Protein AF-A0A353GA48-F1 (afdb_monomer_lite)

Radius of gyration: 16.89 Å; chains: 1; bounding box: 38×31×53 Å

pLDDT: mean 83.68, std 16.75, range [32.25, 98.06]

Structure (mmCIF, N/CA/C/O backbone):
data_AF-A0A353GA48-F1
#
_entry.id   AF-A0A353GA48-F1
#
loop_
_atom_site.group_PDB
_atom_site.id
_atom_site.type_symbol
_atom_site.label_atom_id
_atom_site.label_alt_id
_atom_site.label_comp_id
_atom_site.label_asym_id
_atom_site.label_entity_id
_atom_site.label_seq_id
_atom_site.pdbx_PDB_ins_code
_atom_site.Cartn_x
_atom_site.Cartn_y
_atom_site.Cartn_z
_atom_site.occupancy
_atom_site.B_iso_or_equiv
_atom_site.auth_seq_id
_atom_site.auth_comp_id
_atom_site.auth_asym_id
_atom_site.auth_atom_id
_atom_site.pdbx_PDB_model_num
ATOM 1 N N . MET A 1 1 ? -12.870 -10.409 -27.856 1.00 36.78 1 MET A N 1
ATOM 2 C CA . MET A 1 1 ? -11.754 -9.740 -27.152 1.00 36.78 1 MET A CA 1
ATOM 3 C C . MET A 1 1 ? -10.728 -9.359 -28.196 1.00 36.78 1 MET A C 1
ATOM 5 O O . MET A 1 1 ? -10.256 -10.247 -28.889 1.00 36.78 1 MET A O 1
ATOM 9 N N . GLN A 1 2 ? -10.460 -8.070 -28.376 1.00 32.25 2 GLN A N 1
ATOM 10 C CA . GLN A 1 2 ? -9.503 -7.590 -29.372 1.00 32.25 2 GLN A CA 1
ATOM 11 C C . GLN A 1 2 ? -8.121 -7.544 -28.708 1.00 32.25 2 GLN A C 1
ATOM 13 O O . GLN A 1 2 ? -7.937 -6.810 -27.739 1.00 32.25 2 GLN A O 1
ATOM 18 N N . GLN A 1 3 ? -7.199 -8.401 -29.155 1.00 33.34 3 GLN A N 1
ATOM 19 C CA . GLN A 1 3 ? -5.797 -8.361 -28.735 1.00 33.34 3 GLN A CA 1
ATOM 20 C C . GLN A 1 3 ? -5.163 -7.111 -29.350 1.00 33.34 3 GLN A C 1
ATOM 22 O O . GLN A 1 3 ? -5.167 -6.957 -30.568 1.00 33.34 3 GLN A O 1
ATOM 27 N N . TYR A 1 4 ? -4.672 -6.201 -28.513 1.00 40.50 4 TYR A N 1
ATOM 28 C CA . TYR A 1 4 ? -3.807 -5.114 -28.961 1.00 40.50 4 TYR A CA 1
ATOM 29 C C . TYR A 1 4 ? -2.359 -5.627 -28.948 1.00 40.50 4 TYR A C 1
ATOM 31 O O . TYR A 1 4 ? -1.957 -6.313 -28.011 1.00 40.50 4 TYR A O 1
ATOM 39 N N . GLU A 1 5 ? -1.567 -5.340 -29.978 1.00 39.81 5 GLU A N 1
ATOM 40 C CA . GLU A 1 5 ? -0.118 -5.576 -29.938 1.00 39.81 5 GLU A CA 1
ATOM 41 C C . GLU A 1 5 ? 0.531 -4.486 -29.078 1.00 39.81 5 GLU A C 1
ATOM 43 O O . GLU A 1 5 ? 0.158 -3.315 -29.161 1.00 39.81 5 GLU A O 1
ATOM 48 N N . SER A 1 6 ? 1.435 -4.862 -28.168 1.00 47.06 6 SER A N 1
ATOM 49 C CA . SER A 1 6 ? 2.105 -3.873 -27.318 1.00 47.06 6 SER A CA 1
ATOM 50 C C . SER A 1 6 ? 3.219 -3.162 -28.075 1.00 47.06 6 SER A C 1
ATOM 52 O O . SER A 1 6 ? 4.032 -3.800 -28.734 1.00 47.06 6 SER A O 1
ATOM 54 N N . ILE A 1 7 ? 3.265 -1.834 -27.946 1.00 48.25 7 ILE A N 1
ATOM 55 C CA . ILE A 1 7 ? 4.330 -0.979 -28.493 1.00 48.25 7 ILE A CA 1
ATOM 56 C C . ILE A 1 7 ? 5.605 -0.992 -27.631 1.00 48.25 7 ILE A C 1
ATOM 58 O O . ILE A 1 7 ? 6.578 -0.321 -27.969 1.00 48.25 7 ILE A O 1
ATOM 62 N N . TYR A 1 8 ? 5.591 -1.704 -26.499 1.00 53.12 8 TYR A N 1
ATOM 63 C CA . TYR A 1 8 ? 6.697 -1.759 -25.547 1.00 53.12 8 TYR A CA 1
ATOM 64 C C . TYR A 1 8 ? 7.501 -3.055 -25.687 1.00 53.12 8 TYR A C 1
ATOM 66 O O . TYR A 1 8 ? 6.945 -4.147 -25.816 1.00 53.12 8 TYR A O 1
ATOM 74 N N . ASP A 1 9 ? 8.827 -2.932 -25.618 1.00 60.16 9 ASP A N 1
ATOM 75 C CA . ASP A 1 9 ? 9.745 -4.069 -25.620 1.00 60.16 9 ASP A CA 1
ATOM 76 C C . ASP A 1 9 ? 9.837 -4.704 -24.217 1.00 60.16 9 ASP A C 1
ATOM 78 O O . ASP A 1 9 ? 10.439 -4.147 -23.296 1.00 60.16 9 ASP A O 1
ATOM 82 N N . TYR A 1 10 ? 9.251 -5.895 -24.049 1.00 60.50 10 TYR A N 1
ATOM 83 C CA . TYR A 1 10 ? 9.314 -6.676 -22.802 1.00 60.50 10 TYR A CA 1
ATOM 84 C C . TYR A 1 10 ? 10.426 -7.738 -22.792 1.00 60.50 10 TYR A C 1
ATOM 86 O O . TYR A 1 10 ? 10.446 -8.594 -21.903 1.00 60.50 10 TYR A O 1
ATOM 94 N N . SER A 1 11 ? 11.374 -7.706 -23.735 1.00 63.12 11 SER A N 1
ATOM 95 C CA . SER A 1 11 ? 12.464 -8.693 -23.830 1.00 63.12 11 SER A CA 1
ATOM 96 C C . SER A 1 11 ? 13.271 -8.815 -22.533 1.00 63.12 11 SER A C 1
ATOM 98 O O . SER A 1 11 ? 13.626 -9.921 -22.126 1.00 63.12 11 SER A O 1
ATOM 100 N N . HIS A 1 12 ? 13.489 -7.694 -21.836 1.00 56.44 12 HIS A N 1
ATOM 101 C CA . HIS A 1 12 ? 14.173 -7.647 -20.537 1.00 56.44 12 HIS A CA 1
ATOM 102 C C . HIS A 1 12 ? 13.428 -8.422 -19.432 1.00 56.44 12 HIS A C 1
ATOM 104 O O . HIS A 1 12 ? 14.047 -9.069 -18.593 1.00 56.44 12 HIS A O 1
ATOM 110 N N . TRP A 1 13 ? 12.094 -8.416 -19.461 1.00 56.16 13 TRP A N 1
ATOM 111 C CA . TRP A 1 13 ? 11.231 -9.040 -18.453 1.00 56.16 13 TRP A CA 1
ATOM 112 C C . TRP A 1 13 ? 11.085 -10.547 -18.701 1.00 56.16 13 TRP A C 1
ATOM 114 O O . TRP A 1 13 ? 11.006 -11.335 -17.758 1.00 56.16 13 TRP A O 1
ATOM 124 N N . LYS A 1 14 ? 11.157 -10.977 -19.966 1.00 63.34 14 LYS A N 1
ATOM 125 C CA . LYS A 1 14 ? 11.122 -12.395 -20.355 1.00 63.34 14 LYS A CA 1
ATOM 126 C C . LYS A 1 14 ? 12.269 -13.208 -19.736 1.00 63.34 14 LYS A C 1
ATOM 128 O O . LYS A 1 14 ? 12.069 -14.371 -19.395 1.00 63.34 14 LYS A O 1
ATOM 133 N N . ALA A 1 15 ? 13.434 -12.590 -19.521 1.00 65.69 15 ALA A N 1
ATOM 134 C CA . ALA A 1 15 ? 14.580 -13.212 -18.847 1.00 65.69 15 ALA A CA 1
ATOM 135 C C . ALA A 1 15 ? 14.294 -13.596 -17.381 1.00 65.69 15 ALA A C 1
ATOM 137 O O . ALA A 1 15 ? 14.967 -14.461 -16.826 1.00 65.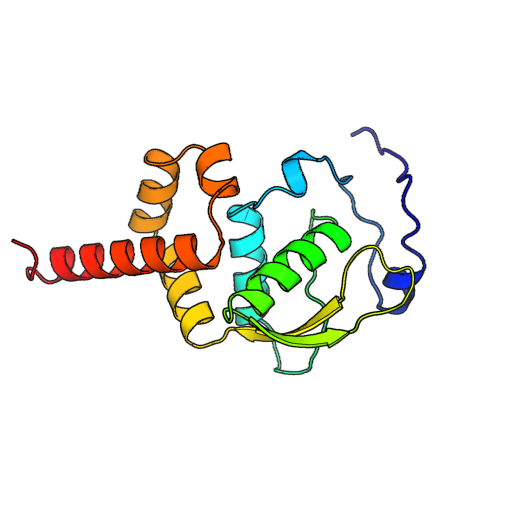69 15 ALA A O 1
ATOM 138 N N . HIS A 1 16 ? 13.269 -12.994 -16.775 1.00 60.44 16 HIS A N 1
ATOM 139 C CA . HIS A 1 16 ? 12.807 -13.283 -15.420 1.00 60.44 16 HIS A CA 1
ATOM 140 C C . HIS A 1 16 ? 11.541 -14.162 -15.392 1.00 60.44 16 HIS A C 1
ATOM 142 O O . HIS A 1 16 ? 10.882 -14.250 -14.360 1.00 60.44 16 HIS A O 1
ATOM 148 N N . GLY A 1 17 ? 11.190 -14.817 -16.509 1.00 57.84 17 GLY A N 1
ATOM 149 C CA . GLY A 1 17 ? 10.036 -15.723 -16.593 1.00 57.84 17 GLY A CA 1
ATOM 150 C C . GLY A 1 17 ? 8.681 -15.016 -16.692 1.00 57.84 17 GLY A C 1
ATOM 151 O O . GLY A 1 17 ? 7.654 -15.616 -16.386 1.00 57.84 17 GLY A O 1
ATOM 152 N N . LEU A 1 18 ? 8.667 -13.744 -17.100 1.00 55.69 18 LEU A N 1
ATOM 153 C CA . LEU A 1 18 ? 7.469 -12.905 -17.079 1.00 55.69 18 LEU A CA 1
ATOM 154 C C . LEU A 1 18 ? 6.695 -13.020 -18.406 1.00 55.69 18 LEU A C 1
ATOM 156 O O . LEU A 1 18 ? 7.270 -12.717 -19.458 1.00 55.69 18 LEU A O 1
ATOM 160 N N . PRO A 1 19 ? 5.422 -13.470 -18.401 1.00 54.31 19 PRO A N 1
ATOM 161 C CA . PRO A 1 19 ? 4.616 -13.559 -19.615 1.00 54.31 19 PRO A CA 1
ATOM 162 C C . PRO A 1 19 ? 4.230 -12.167 -20.141 1.00 54.31 19 PRO A C 1
ATOM 164 O O . PRO A 1 19 ? 4.173 -11.190 -19.394 1.00 54.31 19 PRO A O 1
ATOM 167 N N . ILE A 1 20 ? 3.948 -12.088 -21.446 1.00 53.62 20 ILE A N 1
ATOM 168 C CA . ILE A 1 20 ? 3.459 -10.866 -22.101 1.00 53.62 20 ILE A CA 1
ATOM 169 C C . ILE A 1 20 ? 2.082 -10.519 -21.502 1.00 53.62 20 ILE A C 1
ATOM 171 O O . ILE A 1 20 ? 1.210 -11.393 -21.476 1.00 53.62 20 ILE A O 1
ATOM 175 N N . PRO A 1 21 ? 1.864 -9.289 -21.008 1.00 50.91 21 PRO A N 1
ATOM 176 C CA . PRO A 1 21 ? 0.621 -8.942 -20.331 1.00 50.91 21 PRO A CA 1
ATOM 177 C C . PRO A 1 21 ? -0.598 -8.894 -21.263 1.00 50.91 21 PRO A C 1
ATOM 179 O O . PRO A 1 21 ? -0.500 -8.599 -22.451 1.00 50.91 21 PRO A O 1
ATOM 182 N N . THR A 1 22 ? -1.776 -9.156 -20.689 1.00 50.31 22 THR A N 1
ATOM 183 C CA . THR A 1 22 ? -3.081 -9.197 -21.380 1.00 50.31 22 THR A CA 1
ATOM 184 C C . THR A 1 22 ? -3.806 -7.844 -21.443 1.00 50.31 22 THR A C 1
ATOM 186 O O . THR A 1 22 ? -4.855 -7.744 -22.082 1.00 50.31 22 THR A O 1
ATOM 189 N N . ARG A 1 23 ? -3.274 -6.795 -20.800 1.00 51.31 23 ARG A N 1
ATOM 190 C CA . ARG A 1 23 ? -3.817 -5.425 -20.791 1.00 51.31 23 ARG A CA 1
ATOM 191 C C . ARG A 1 23 ? -2.695 -4.416 -20.968 1.00 51.31 23 ARG A C 1
ATOM 193 O O . ARG A 1 23 ? -1.765 -4.493 -20.197 1.00 51.31 23 ARG A O 1
ATOM 200 N N . HIS A 1 24 ? -2.841 -3.463 -21.886 1.00 58.00 24 HIS A N 1
ATOM 201 C CA . HIS A 1 24 ? -1.863 -2.400 -22.174 1.00 58.00 24 HIS A CA 1
ATOM 202 C C . HIS A 1 24 ? -1.873 -1.278 -21.137 1.00 58.00 24 HIS A C 1
ATOM 204 O O . HIS A 1 24 ? -2.952 -0.901 -20.680 1.00 58.00 24 HIS A O 1
ATOM 210 N N . ILE A 1 25 ? -0.714 -0.669 -20.846 1.00 55.91 25 ILE A N 1
ATOM 211 C CA . ILE A 1 25 ? -0.643 0.574 -20.053 1.00 55.91 25 ILE A CA 1
ATOM 212 C C . ILE A 1 25 ? -1.466 1.678 -20.723 1.00 55.91 25 ILE A C 1
ATOM 214 O O . ILE A 1 25 ? -1.135 2.151 -21.812 1.00 55.91 25 ILE A O 1
ATOM 218 N N . ARG A 1 26 ? -2.497 2.169 -20.033 1.00 53.91 26 ARG A N 1
ATOM 219 C CA . ARG A 1 26 ? -3.075 3.494 -20.288 1.00 53.91 26 ARG A CA 1
ATOM 220 C C . ARG A 1 26 ? -2.538 4.471 -19.245 1.00 53.91 26 ARG A C 1
ATOM 222 O O . ARG A 1 26 ? -2.253 4.092 -18.115 1.00 53.91 26 ARG A O 1
ATOM 229 N N . ASN A 1 27 ? -2.460 5.761 -19.577 1.00 54.19 27 ASN A N 1
ATOM 230 C CA . ASN A 1 27 ? -2.034 6.800 -18.620 1.00 54.19 27 ASN A CA 1
ATOM 231 C C . ASN A 1 27 ? -2.828 6.778 -17.299 1.00 54.19 27 ASN A C 1
ATOM 233 O O . ASN A 1 27 ? -2.282 7.112 -16.250 1.00 54.19 27 ASN A O 1
ATOM 237 N N . ILE A 1 28 ? -4.104 6.376 -17.344 1.00 51.81 28 ILE A N 1
ATOM 238 C CA . ILE A 1 28 ? -4.945 6.234 -16.151 1.00 51.81 28 ILE A CA 1
ATOM 239 C C . ILE A 1 28 ? -4.474 5.105 -15.227 1.00 51.81 28 ILE A C 1
ATOM 241 O O . ILE A 1 28 ? -4.594 5.244 -14.017 1.00 51.81 28 ILE A O 1
ATOM 245 N N . ASP A 1 29 ? -3.862 4.055 -15.774 1.00 59.56 29 ASP A N 1
ATOM 246 C CA . ASP A 1 29 ? -3.368 2.908 -15.012 1.00 59.56 29 ASP A CA 1
ATOM 247 C C . ASP A 1 29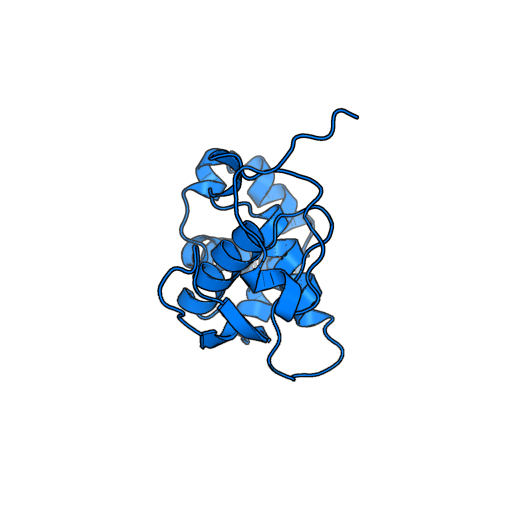 ? -2.056 3.245 -14.282 1.00 59.56 29 ASP A C 1
ATOM 249 O O . ASP A 1 29 ? -1.763 2.673 -13.238 1.00 59.56 29 ASP A O 1
ATOM 253 N N . VAL A 1 30 ? -1.272 4.210 -14.791 1.00 67.06 30 VAL A N 1
ATOM 254 C CA . VAL A 1 30 ? -0.034 4.713 -14.151 1.00 67.06 30 VAL A CA 1
ATOM 255 C C . VAL A 1 30 ? -0.330 5.630 -12.956 1.00 67.06 30 VAL A C 1
ATOM 257 O O . VAL A 1 30 ? 0.532 5.821 -12.076 1.00 67.06 30 VAL A O 1
ATOM 260 N N . LYS A 1 31 ? -1.541 6.204 -12.895 1.00 73.62 31 LYS A N 1
ATOM 261 C CA . LYS A 1 31 ? -2.035 6.866 -11.682 1.00 73.62 31 LYS A CA 1
ATOM 262 C C . LYS A 1 31 ? -2.142 5.834 -10.552 1.00 73.62 31 LYS A C 1
ATOM 264 O O . LYS A 1 31 ? -2.109 4.634 -10.789 1.00 73.62 31 LYS A O 1
ATOM 269 N N . HIS A 1 32 ? -2.168 6.289 -9.306 1.00 78.00 32 HIS A N 1
ATOM 270 C CA . HIS A 1 32 ? -2.126 5.382 -8.165 1.00 78.00 32 HIS A CA 1
ATOM 271 C C . HIS A 1 32 ? -3.428 4.557 -8.066 1.00 78.00 32 HIS A C 1
ATOM 273 O O . HIS A 1 32 ? -4.455 5.064 -7.625 1.00 78.00 32 HIS A O 1
ATOM 279 N N . ASP A 1 33 ? -3.405 3.291 -8.499 1.00 87.31 33 ASP A N 1
ATOM 280 C CA . ASP A 1 33 ? -4.559 2.388 -8.406 1.00 87.31 33 ASP A CA 1
ATOM 281 C C . ASP A 1 33 ? -4.533 1.634 -7.073 1.00 87.31 33 ASP A C 1
ATOM 283 O O . ASP A 1 33 ? -3.761 0.695 -6.868 1.00 87.31 33 ASP A O 1
ATOM 287 N N . ILE A 1 34 ? -5.419 2.033 -6.160 1.00 89.38 34 ILE A N 1
ATOM 288 C CA . ILE A 1 34 ? -5.548 1.411 -4.839 1.00 89.38 34 ILE A CA 1
ATOM 289 C C . ILE A 1 34 ? -5.923 -0.081 -4.910 1.00 89.38 34 ILE A C 1
ATOM 291 O O . ILE A 1 34 ? -5.555 -0.848 -4.020 1.00 89.38 34 ILE A O 1
ATOM 295 N N . ASN A 1 35 ? -6.626 -0.528 -5.958 1.00 89.56 35 ASN A N 1
ATOM 296 C CA . ASN A 1 35 ? -6.956 -1.947 -6.109 1.00 89.56 35 ASN A CA 1
ATOM 297 C C . ASN A 1 35 ? -5.707 -2.755 -6.452 1.00 89.56 35 ASN A C 1
ATOM 299 O O . ASN A 1 35 ? -5.485 -3.808 -5.855 1.00 89.56 35 ASN A O 1
ATOM 303 N N . LEU A 1 36 ? -4.880 -2.242 -7.367 1.00 91.25 36 LEU A N 1
ATOM 304 C CA . LEU A 1 36 ? -3.600 -2.851 -7.708 1.00 91.25 36 LEU A CA 1
ATOM 305 C C . LEU A 1 36 ? -2.661 -2.868 -6.499 1.00 91.25 36 LEU A C 1
ATOM 307 O O . LEU A 1 36 ? -2.081 -3.906 -6.202 1.00 91.25 36 LEU A O 1
ATOM 311 N N . VAL A 1 37 ? -2.565 -1.762 -5.752 1.00 93.44 37 VAL A N 1
ATOM 312 C CA . VAL A 1 37 ? -1.791 -1.708 -4.497 1.00 93.44 37 VAL A CA 1
ATOM 313 C C . VAL A 1 37 ? -2.218 -2.820 -3.548 1.00 93.44 37 VAL A C 1
ATOM 315 O O . VAL A 1 37 ? -1.377 -3.574 -3.066 1.00 93.44 37 VAL A O 1
ATOM 318 N N . ARG A 1 38 ? -3.527 -2.967 -3.319 1.00 94.50 38 ARG A N 1
ATOM 319 C CA . ARG A 1 38 ? -4.050 -4.010 -2.439 1.00 94.50 38 ARG A CA 1
ATOM 320 C C . ARG A 1 38 ? -3.689 -5.412 -2.939 1.00 94.50 38 ARG A C 1
ATOM 322 O O . ARG A 1 38 ? -3.272 -6.235 -2.133 1.00 94.50 38 ARG A O 1
ATOM 329 N N . GLN A 1 39 ? -3.812 -5.685 -4.239 1.00 94.25 39 GLN A N 1
ATOM 330 C CA . GLN A 1 39 ? -3.461 -6.993 -4.812 1.00 94.25 39 GLN A CA 1
ATOM 331 C C . GLN A 1 39 ? -1.963 -7.300 -4.702 1.00 94.25 39 GLN A C 1
ATOM 333 O O . GLN A 1 39 ? -1.603 -8.404 -4.306 1.00 94.25 39 GLN A O 1
ATOM 338 N N . ILE A 1 40 ? -1.101 -6.317 -4.975 1.00 95.44 40 ILE A N 1
ATOM 339 C CA . ILE A 1 40 ? 0.352 -6.424 -4.787 1.00 95.44 40 ILE A CA 1
ATOM 340 C C . ILE A 1 40 ? 0.681 -6.794 -3.340 1.00 95.44 40 ILE A C 1
ATOM 342 O O . ILE A 1 40 ? 1.452 -7.717 -3.091 1.00 95.44 40 ILE A O 1
ATOM 346 N N . MET A 1 41 ? 0.088 -6.081 -2.380 1.00 96.88 41 MET A N 1
ATOM 347 C CA . MET A 1 41 ? 0.360 -6.309 -0.962 1.00 96.88 41 MET A CA 1
ATOM 348 C C . MET A 1 41 ? -0.141 -7.682 -0.495 1.00 96.88 41 MET A C 1
ATOM 350 O O . MET A 1 41 ? 0.553 -8.343 0.270 1.00 96.88 41 MET A O 1
ATOM 354 N N . ILE A 1 42 ? -1.299 -8.140 -0.987 1.00 95.50 42 ILE A N 1
ATOM 355 C CA . ILE A 1 42 ? -1.807 -9.499 -0.729 1.00 95.50 42 ILE A CA 1
ATOM 356 C C . ILE A 1 42 ? -0.821 -10.548 -1.248 1.00 95.50 42 ILE A C 1
ATOM 358 O O . ILE A 1 42 ? -0.453 -11.454 -0.509 1.00 95.50 42 ILE A O 1
ATOM 362 N N . GLN A 1 43 ? -0.346 -10.406 -2.487 1.00 94.12 43 GLN A N 1
ATOM 363 C CA . GLN A 1 43 ? 0.614 -11.354 -3.052 1.00 94.12 43 GLN A CA 1
ATOM 364 C C . GLN A 1 43 ? 1.943 -11.389 -2.300 1.00 94.12 43 GLN A C 1
ATOM 366 O O . GLN A 1 43 ? 2.533 -12.457 -2.167 1.00 94.12 43 GLN A O 1
ATOM 371 N N . LEU A 1 44 ? 2.421 -10.237 -1.820 1.00 95.19 44 LEU A N 1
ATOM 372 C CA . LEU A 1 44 ? 3.625 -10.179 -0.994 1.00 95.19 44 LEU A CA 1
ATOM 373 C C . LEU A 1 44 ? 3.430 -10.885 0.345 1.00 95.19 44 LEU A C 1
ATOM 375 O O . LEU A 1 44 ? 4.273 -11.692 0.715 1.00 95.19 44 LEU A O 1
ATOM 379 N N . ARG A 1 45 ? 2.306 -10.635 1.027 1.00 95.25 45 ARG A N 1
ATOM 380 C CA . ARG A 1 45 ? 1.963 -11.309 2.288 1.00 95.25 45 ARG A CA 1
ATOM 381 C C . ARG A 1 45 ? 1.859 -12.828 2.114 1.00 95.25 45 ARG A C 1
ATOM 383 O O . ARG A 1 45 ? 2.281 -13.572 2.989 1.00 95.25 45 ARG A O 1
ATOM 390 N N . ASP A 1 46 ? 1.279 -13.278 1.003 1.00 93.56 46 ASP A N 1
ATOM 391 C CA . ASP A 1 46 ? 0.995 -14.698 0.747 1.00 93.56 46 ASP A CA 1
ATOM 392 C C . ASP A 1 46 ? 2.176 -15.434 0.088 1.00 93.56 46 ASP A C 1
ATOM 394 O O . ASP A 1 46 ? 2.064 -16.596 -0.314 1.00 93.56 46 ASP A O 1
ATOM 398 N N . LYS A 1 47 ? 3.321 -14.762 -0.042 1.00 91.50 47 LYS A N 1
ATOM 399 C CA . LYS A 1 47 ? 4.526 -15.324 -0.636 1.00 91.50 47 LYS A CA 1
ATOM 400 C C . LYS A 1 47 ? 5.049 -16.495 0.216 1.00 91.50 47 LYS A C 1
ATOM 402 O O . LYS A 1 47 ? 5.103 -16.392 1.439 1.00 91.50 47 LYS A O 1
ATOM 407 N N . PRO A 1 48 ? 5.471 -17.616 -0.400 1.00 91.25 48 PRO A N 1
ATOM 408 C CA . PRO A 1 48 ? 5.846 -18.824 0.342 1.00 91.25 48 PRO A CA 1
ATOM 409 C C . PRO A 1 48 ? 7.193 -18.718 1.069 1.00 91.25 48 PRO A C 1
ATOM 411 O O . PRO A 1 48 ? 7.479 -19.528 1.949 1.00 91.25 48 PRO A O 1
ATOM 414 N N . ASP A 1 49 ? 8.048 -17.774 0.671 1.00 92.88 49 ASP A N 1
ATOM 415 C CA . ASP A 1 49 ? 9.349 -17.531 1.280 1.00 92.88 49 ASP A CA 1
ATOM 416 C C . ASP A 1 49 ? 9.771 -16.057 1.151 1.00 92.88 49 ASP A C 1
ATOM 418 O O . ASP A 1 49 ? 9.193 -15.278 0.394 1.00 92.88 49 ASP A O 1
ATOM 422 N N . LEU A 1 50 ? 10.819 -15.683 1.886 1.00 92.81 50 LEU A N 1
ATOM 423 C CA . LEU A 1 50 ? 11.361 -14.322 1.911 1.00 92.81 50 LEU A CA 1
ATOM 424 C C . LEU A 1 50 ? 12.399 -14.063 0.804 1.00 92.81 50 LEU A C 1
ATOM 426 O O . LEU A 1 50 ? 13.137 -13.078 0.869 1.00 92.81 50 LEU A O 1
ATOM 430 N N . LYS A 1 51 ? 12.534 -14.943 -0.203 1.00 93.69 51 LYS A N 1
ATOM 431 C CA . LYS A 1 51 ? 13.571 -14.765 -1.233 1.00 93.69 51 LYS A CA 1
ATOM 432 C C . LYS A 1 51 ? 13.275 -13.513 -2.060 1.00 93.69 51 LYS A C 1
ATOM 434 O O . LYS A 1 51 ? 12.162 -13.402 -2.568 1.00 93.69 51 LYS A O 1
ATOM 439 N N . PRO A 1 52 ? 14.231 -12.595 -2.279 1.00 93.50 52 PRO A N 1
ATOM 440 C CA . PRO A 1 52 ? 13.995 -11.409 -3.102 1.00 93.50 52 PRO A CA 1
ATOM 441 C C . PRO A 1 52 ? 13.514 -11.786 -4.510 1.00 93.50 52 PRO A C 1
ATOM 443 O O . PRO A 1 52 ? 14.204 -12.509 -5.229 1.00 93.50 52 PRO A O 1
ATOM 446 N N . ALA A 1 53 ? 12.337 -11.304 -4.908 1.00 89.69 53 ALA A N 1
ATOM 447 C CA . ALA A 1 53 ? 11.748 -11.618 -6.210 1.00 89.69 53 ALA A CA 1
ATOM 448 C C . ALA A 1 53 ? 10.876 -10.460 -6.721 1.00 89.69 53 ALA A C 1
ATOM 450 O O . ALA A 1 53 ? 10.345 -9.698 -5.906 1.00 89.69 53 ALA A O 1
ATOM 451 N N . PRO A 1 54 ? 10.714 -10.311 -8.048 1.00 87.25 54 PRO A N 1
ATOM 452 C CA . PRO A 1 54 ? 9.713 -9.406 -8.595 1.00 87.25 54 PRO A CA 1
ATOM 453 C C . PRO A 1 54 ? 8.298 -9.883 -8.238 1.00 87.25 54 PRO A C 1
ATOM 455 O O . PRO A 1 54 ? 8.048 -11.082 -8.117 1.00 87.25 54 PRO A O 1
ATOM 458 N N . VAL A 1 55 ? 7.369 -8.939 -8.098 1.00 88.81 55 VAL A N 1
ATOM 459 C CA . VAL A 1 55 ? 5.944 -9.222 -7.866 1.00 88.81 55 VAL A CA 1
ATOM 460 C C . VAL A 1 55 ? 5.196 -9.181 -9.191 1.00 88.81 55 VAL A C 1
ATOM 462 O O . VAL A 1 55 ? 5.471 -8.316 -10.025 1.00 88.81 55 VAL A O 1
ATOM 465 N N . LEU A 1 56 ? 4.248 -10.101 -9.379 1.00 85.50 56 LEU A N 1
ATOM 466 C CA . LEU A 1 56 ? 3.467 -10.243 -10.605 1.00 85.50 56 LEU A CA 1
ATOM 467 C C . LEU A 1 56 ? 1.996 -10.422 -10.285 1.00 85.50 56 LEU A C 1
ATOM 469 O O . LEU A 1 56 ? 1.592 -11.456 -9.762 1.00 85.50 56 LEU A O 1
ATOM 473 N N . VAL A 1 57 ? 1.188 -9.445 -10.678 1.00 85.12 57 VAL A N 1
ATOM 474 C CA . VAL A 1 57 ? -0.257 -9.497 -10.476 1.00 85.12 57 VAL A CA 1
ATOM 475 C C . VAL A 1 57 ? -0.949 -9.910 -11.765 1.00 85.12 57 VAL A C 1
ATOM 477 O O . VAL A 1 57 ? -0.814 -9.236 -12.789 1.00 85.12 57 VAL A O 1
ATOM 480 N N . ASP A 1 58 ? -1.704 -11.007 -11.709 1.00 79.56 58 ASP A N 1
ATOM 481 C CA . ASP A 1 58 ? -2.467 -11.505 -12.851 1.00 79.56 58 ASP A CA 1
ATOM 482 C C . ASP A 1 58 ? -3.415 -10.426 -13.393 1.00 79.56 58 ASP A C 1
ATOM 484 O O . ASP A 1 58 ? -4.137 -9.758 -12.653 1.00 79.56 58 ASP A O 1
ATOM 488 N N . GLY A 1 59 ? -3.417 -10.252 -14.715 1.00 77.06 59 GLY A N 1
ATOM 489 C CA . GLY A 1 59 ? -4.255 -9.257 -15.391 1.00 77.06 59 GLY A CA 1
ATOM 490 C C . GLY A 1 59 ? -3.718 -7.820 -15.369 1.00 77.06 59 GLY A C 1
ATOM 491 O O . GLY A 1 59 ? -4.396 -6.933 -15.895 1.00 77.06 59 GLY A O 1
ATOM 492 N N . TYR A 1 60 ? -2.519 -7.587 -14.827 1.00 80.81 60 TYR A N 1
ATOM 493 C CA . TYR A 1 60 ? -1.828 -6.295 -14.859 1.00 80.81 60 TYR A CA 1
ATOM 494 C C . TYR A 1 60 ? -0.497 -6.372 -15.617 1.00 80.81 60 TYR A C 1
ATOM 496 O O . TYR A 1 60 ? 0.152 -7.415 -15.672 1.00 80.81 60 TYR A O 1
ATOM 504 N N . GLU A 1 61 ? -0.061 -5.249 -16.199 1.00 80.19 61 GLU A N 1
ATOM 505 C CA . GLU A 1 61 ? 1.265 -5.181 -16.820 1.00 80.19 61 GLU A CA 1
ATOM 506 C C . GLU A 1 61 ? 2.392 -5.238 -15.788 1.00 80.19 61 GLU A C 1
ATOM 508 O O . GLU A 1 61 ? 2.346 -4.485 -14.810 1.00 80.19 61 GLU A O 1
ATOM 513 N N . PRO A 1 62 ? 3.476 -5.997 -16.041 1.00 82.06 62 PRO A N 1
ATOM 514 C CA . PRO A 1 62 ? 4.642 -6.023 -15.163 1.00 82.06 62 PRO A CA 1
ATOM 515 C C . PRO A 1 62 ? 5.238 -4.638 -14.901 1.00 82.06 62 PRO A C 1
ATOM 517 O O . PRO A 1 62 ? 5.590 -4.322 -13.769 1.00 82.06 62 PRO A O 1
ATOM 520 N N . LEU A 1 63 ? 5.295 -3.776 -15.921 1.00 82.62 63 LEU A N 1
ATOM 521 C CA . LEU A 1 63 ? 5.813 -2.415 -15.776 1.00 82.62 63 LEU A CA 1
ATOM 522 C C . LEU A 1 63 ? 4.925 -1.561 -14.855 1.00 82.62 63 LEU A C 1
ATOM 524 O O . LEU A 1 63 ? 5.421 -0.750 -14.068 1.00 82.62 63 LEU A O 1
ATOM 528 N N . LEU A 1 64 ? 3.612 -1.779 -14.900 1.00 85.69 64 LEU A N 1
ATOM 529 C CA . LEU A 1 64 ? 2.674 -1.104 -14.019 1.00 85.69 64 LEU A CA 1
ATOM 530 C C . LEU A 1 64 ? 2.805 -1.582 -12.572 1.00 85.69 64 LEU A C 1
ATOM 532 O O . LEU A 1 64 ? 2.837 -0.759 -11.651 1.00 85.69 64 LEU A O 1
ATOM 536 N N . VAL A 1 65 ? 2.924 -2.896 -12.380 1.00 90.00 65 VAL A N 1
ATOM 537 C CA . VAL A 1 65 ? 3.192 -3.505 -11.073 1.00 90.00 65 VAL A CA 1
ATOM 538 C C . VAL A 1 65 ? 4.508 -2.966 -10.511 1.00 90.00 65 VAL A C 1
ATOM 540 O O . VAL A 1 65 ? 4.534 -2.491 -9.379 1.00 90.00 65 VAL A O 1
ATOM 543 N N . ALA A 1 66 ? 5.572 -2.924 -11.317 1.00 89.44 66 ALA A N 1
ATOM 544 C CA . ALA A 1 66 ? 6.874 -2.395 -10.922 1.00 89.44 66 ALA A CA 1
ATOM 545 C C . ALA A 1 66 ? 6.809 -0.923 -10.495 1.00 89.44 66 ALA A C 1
ATOM 547 O O . ALA A 1 66 ? 7.389 -0.550 -9.476 1.00 89.44 66 ALA A O 1
ATOM 548 N N . ARG A 1 67 ? 6.035 -0.089 -11.203 1.00 89.56 67 ARG A N 1
ATOM 549 C CA . ARG A 1 67 ? 5.833 1.314 -10.814 1.00 89.56 67 ARG A CA 1
ATOM 550 C C . ARG A 1 67 ? 5.126 1.455 -9.463 1.00 89.56 67 ARG A C 1
ATOM 552 O O . ARG A 1 67 ? 5.458 2.349 -8.683 1.00 89.56 67 ARG A O 1
ATOM 559 N N . HIS A 1 68 ? 4.146 0.603 -9.174 1.00 92.31 68 HIS A N 1
ATOM 560 C CA . HIS A 1 68 ? 3.453 0.601 -7.883 1.00 92.31 68 HIS A CA 1
ATOM 561 C C . HIS A 1 68 ? 4.342 0.052 -6.764 1.00 92.31 68 HIS A C 1
ATOM 563 O O . HIS A 1 68 ? 4.391 0.641 -5.686 1.00 92.31 68 HIS A O 1
ATOM 569 N N . MET A 1 69 ? 5.107 -1.000 -7.050 1.00 94.12 69 MET A N 1
ATOM 570 C CA . MET A 1 69 ? 6.114 -1.558 -6.150 1.00 94.12 69 MET A CA 1
ATOM 571 C C . MET A 1 69 ? 7.183 -0.535 -5.770 1.00 94.12 69 MET A C 1
ATOM 573 O O . MET A 1 69 ? 7.493 -0.391 -4.591 1.00 94.12 69 MET A O 1
ATOM 577 N N . GLU A 1 70 ? 7.701 0.227 -6.736 1.00 92.69 70 GLU A N 1
ATOM 578 C CA . GLU A 1 70 ? 8.668 1.301 -6.482 1.00 92.69 70 GLU A CA 1
ATOM 579 C C . GLU A 1 70 ? 8.103 2.337 -5.501 1.00 92.69 70 GLU A C 1
ATOM 581 O O . GLU A 1 70 ? 8.778 2.720 -4.547 1.00 92.69 70 GLU A O 1
ATOM 586 N N . ARG A 1 71 ? 6.847 2.764 -5.694 1.00 93.19 71 ARG A N 1
ATOM 587 C CA . ARG A 1 71 ? 6.175 3.728 -4.805 1.00 93.19 71 ARG A CA 1
ATOM 588 C C . ARG A 1 71 ? 5.955 3.163 -3.401 1.00 93.19 71 ARG A C 1
ATOM 590 O O . ARG A 1 71 ? 6.150 3.889 -2.431 1.00 93.19 71 ARG A O 1
ATOM 597 N N . LEU A 1 72 ? 5.549 1.898 -3.292 1.00 95.81 72 LEU A N 1
ATOM 598 C CA . LEU A 1 72 ? 5.351 1.217 -2.008 1.00 95.81 72 LEU A CA 1
ATOM 599 C C . LEU A 1 72 ? 6.666 1.072 -1.239 1.00 95.81 72 LEU A C 1
ATOM 601 O O . LEU A 1 72 ? 6.723 1.386 -0.051 1.00 95.81 72 LEU A O 1
ATOM 605 N N . HIS A 1 73 ? 7.732 0.671 -1.929 1.00 96.50 73 HIS A N 1
ATOM 606 C CA . HIS A 1 73 ? 9.067 0.585 -1.351 1.00 96.50 73 HIS A CA 1
ATOM 607 C C . HIS A 1 73 ? 9.586 1.962 -0.918 1.00 96.50 73 HIS A C 1
ATOM 609 O O . HIS A 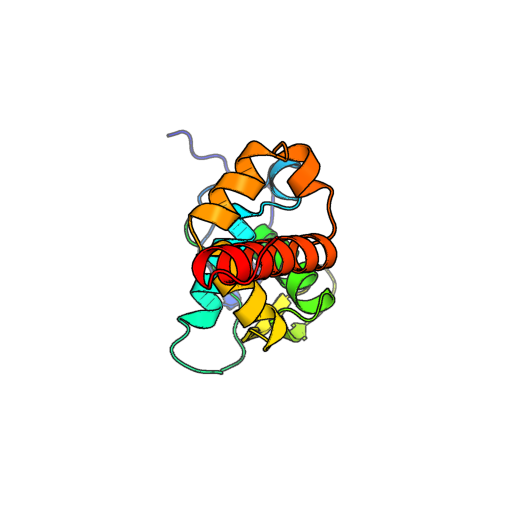1 73 ? 10.015 2.130 0.219 1.00 96.50 73 HIS A O 1
ATOM 615 N N . ALA A 1 74 ? 9.454 2.986 -1.769 1.00 94.75 74 ALA A N 1
ATOM 616 C CA . ALA A 1 74 ? 9.836 4.359 -1.432 1.00 94.75 74 ALA A CA 1
ATOM 617 C C . ALA A 1 74 ? 9.034 4.939 -0.249 1.00 94.75 74 ALA A C 1
ATOM 619 O O . ALA A 1 74 ? 9.516 5.829 0.449 1.00 94.75 74 ALA A O 1
ATOM 620 N N . ALA A 1 75 ? 7.818 4.442 -0.012 1.00 96.06 75 ALA A N 1
ATOM 621 C CA . ALA A 1 75 ? 6.998 4.804 1.140 1.00 96.06 75 ALA A CA 1
ATOM 622 C C . ALA A 1 75 ? 7.359 4.041 2.426 1.00 96.06 75 ALA A C 1
ATOM 624 O O . ALA A 1 75 ? 6.816 4.374 3.479 1.00 96.06 75 ALA A O 1
ATOM 625 N N . GLY A 1 76 ? 8.256 3.051 2.354 1.00 97.12 76 GLY A N 1
ATOM 626 C CA . GLY A 1 76 ? 8.619 2.188 3.479 1.00 97.12 76 GLY A CA 1
ATOM 627 C C . GLY A 1 76 ? 7.568 1.126 3.809 1.00 97.12 76 GLY A C 1
ATOM 628 O O . GLY A 1 76 ? 7.563 0.617 4.921 1.00 97.12 76 GLY A O 1
ATOM 629 N N . LEU A 1 77 ? 6.663 0.807 2.875 1.00 97.88 77 LEU A N 1
ATOM 630 C CA . LEU A 1 77 ? 5.607 -0.203 3.054 1.00 97.88 77 LEU A CA 1
ATOM 631 C C . LEU A 1 77 ? 6.030 -1.601 2.572 1.00 97.88 77 LEU A C 1
ATOM 633 O O . LEU A 1 77 ? 5.352 -2.586 2.850 1.00 97.88 77 LEU A O 1
ATOM 637 N N . VAL A 1 78 ? 7.125 -1.680 1.813 1.00 97.81 78 VAL A N 1
ATOM 638 C CA . VAL A 1 78 ? 7.666 -2.914 1.231 1.00 97.81 78 VAL A CA 1
ATOM 639 C C . VAL A 1 78 ? 9.165 -2.971 1.481 1.00 97.81 78 VAL A C 1
ATOM 641 O O . VAL A 1 78 ? 9.889 -2.020 1.170 1.00 97.81 78 VAL A O 1
ATOM 644 N N . GLU A 1 79 ? 9.627 -4.112 1.973 1.00 97.00 79 GLU A N 1
ATOM 645 C CA . GLU A 1 79 ? 11.038 -4.428 2.147 1.00 97.00 79 GLU A CA 1
ATOM 646 C C . GLU A 1 79 ? 11.607 -5.087 0.888 1.00 97.00 79 GLU A C 1
ATOM 648 O O . GLU A 1 79 ? 10.935 -5.846 0.185 1.00 97.00 79 GLU A O 1
ATOM 653 N N . GLY A 1 80 ? 12.864 -4.784 0.573 1.00 94.69 80 GLY A N 1
ATOM 654 C CA . GLY A 1 80 ? 13.539 -5.349 -0.586 1.00 94.69 80 GLY A CA 1
ATOM 655 C C . GLY A 1 80 ? 14.663 -4.473 -1.107 1.00 94.69 80 GLY A C 1
ATOM 656 O O . GLY A 1 80 ? 14.995 -3.437 -0.534 1.00 94.69 80 GLY A O 1
ATOM 657 N N . ASN A 1 81 ? 15.234 -4.899 -2.231 1.00 93.88 81 ASN A N 1
ATOM 658 C CA . ASN A 1 81 ? 16.302 -4.177 -2.911 1.00 93.88 81 ASN A CA 1
ATOM 659 C C . ASN A 1 81 ? 15.813 -3.626 -4.248 1.00 93.88 81 ASN A C 1
ATOM 661 O O . ASN A 1 81 ? 15.074 -4.290 -4.976 1.00 93.88 81 ASN A O 1
ATOM 665 N N . VAL A 1 82 ? 16.270 -2.425 -4.599 1.00 93.44 82 VAL A N 1
ATOM 666 C CA . VAL A 1 82 ? 15.968 -1.804 -5.891 1.00 93.44 82 VAL A CA 1
ATOM 667 C C . VAL A 1 82 ? 17.106 -2.077 -6.865 1.00 93.44 82 VAL A C 1
ATOM 669 O O . VAL A 1 82 ? 18.233 -1.636 -6.652 1.00 93.44 82 VAL A O 1
ATOM 672 N N . SER A 1 83 ? 16.798 -2.750 -7.968 1.00 89.12 83 SER A N 1
ATOM 673 C CA . SER A 1 83 ? 17.689 -2.884 -9.116 1.00 89.12 83 SER A CA 1
ATOM 674 C C . SER A 1 83 ? 17.355 -1.816 -10.156 1.00 89.12 83 SER A C 1
ATOM 676 O O . SER A 1 83 ? 16.218 -1.710 -10.625 1.00 89.12 83 SER A O 1
ATOM 678 N N . ARG A 1 84 ? 18.349 -0.997 -10.513 1.00 87.69 84 ARG A N 1
ATOM 679 C CA . ARG A 1 84 ? 18.239 0.024 -11.561 1.00 87.69 84 ARG A CA 1
ATOM 680 C C . ARG A 1 84 ? 19.112 -0.387 -12.736 1.00 87.69 84 ARG A C 1
ATOM 682 O O . ARG A 1 84 ? 20.333 -0.419 -12.619 1.00 87.69 84 ARG A O 1
ATOM 689 N N . THR A 1 85 ? 18.483 -0.658 -13.870 1.00 81.56 85 THR A N 1
ATOM 690 C CA . THR A 1 85 ? 19.177 -0.982 -15.119 1.00 81.56 85 THR A CA 1
ATOM 691 C C . THR A 1 85 ? 19.011 0.170 -16.100 1.00 81.56 85 THR A C 1
ATOM 693 O O . THR A 1 85 ? 17.903 0.674 -16.291 1.00 81.56 85 THR A O 1
ATOM 696 N N . LEU A 1 86 ? 20.116 0.599 -16.715 1.00 76.94 86 LEU A N 1
ATOM 697 C CA . LEU A 1 86 ? 20.093 1.636 -17.744 1.00 76.94 86 LEU A CA 1
ATOM 698 C C . LEU A 1 86 ? 19.193 1.191 -18.907 1.00 76.94 86 LEU A C 1
ATOM 700 O O . LEU A 1 86 ? 19.332 0.078 -19.404 1.00 76.94 86 LEU A O 1
ATOM 704 N N . GLY A 1 87 ? 18.267 2.057 -19.321 1.00 71.19 87 GLY A N 1
ATOM 705 C CA . GLY A 1 87 ? 17.302 1.759 -20.384 1.00 71.19 87 GLY A CA 1
ATOM 706 C C . GLY A 1 87 ? 16.038 1.015 -19.933 1.00 71.19 87 GLY A C 1
ATOM 707 O O . GLY A 1 87 ? 15.135 0.847 -20.746 1.00 71.19 87 GLY A O 1
ATOM 708 N N . SER A 1 88 ? 15.920 0.614 -18.658 1.00 69.50 88 SER A N 1
ATOM 709 C CA . SER A 1 88 ? 14.654 0.075 -18.140 1.00 69.50 88 SER A CA 1
ATOM 710 C C . SER A 1 88 ? 13.610 1.182 -17.966 1.00 69.50 88 SER A C 1
ATOM 712 O O . SER A 1 88 ? 13.917 2.269 -17.477 1.00 69.50 88 SER A O 1
ATOM 714 N N . ALA A 1 89 ? 12.356 0.881 -18.308 1.00 72.94 89 ALA A N 1
ATOM 715 C CA . ALA A 1 89 ? 11.230 1.803 -18.159 1.00 72.94 89 ALA A CA 1
ATOM 716 C C . ALA A 1 89 ? 10.842 2.071 -16.688 1.00 72.94 89 ALA A C 1
ATOM 718 O O . ALA A 1 89 ? 10.243 3.104 -16.392 1.00 72.94 89 ALA A O 1
ATOM 719 N N . ALA A 1 90 ? 11.193 1.170 -15.763 1.00 74.25 90 ALA A N 1
ATOM 720 C CA . ALA A 1 90 ? 11.066 1.377 -14.320 1.00 74.25 90 ALA A CA 1
ATOM 721 C C . ALA A 1 90 ? 12.130 0.575 -13.547 1.00 74.25 90 ALA A C 1
ATOM 723 O O . ALA A 1 90 ? 12.579 -0.471 -14.030 1.00 74.25 90 ALA A O 1
ATOM 724 N N . PRO A 1 91 ? 12.535 1.020 -12.343 1.00 84.12 91 PRO A N 1
ATOM 725 C CA . PRO A 1 91 ? 13.336 0.199 -11.444 1.00 84.12 91 PRO A CA 1
ATOM 726 C C . PRO A 1 91 ? 12.595 -1.078 -11.046 1.00 84.12 91 PRO A C 1
ATOM 728 O O . PRO A 1 91 ? 11.379 -1.067 -10.846 1.00 84.12 91 PRO A O 1
ATOM 731 N N . LEU A 1 92 ? 13.339 -2.169 -10.884 1.00 88.31 92 LEU A N 1
ATOM 732 C CA . LEU A 1 92 ? 12.792 -3.427 -10.396 1.00 88.31 92 LEU A CA 1
ATOM 733 C C . LEU A 1 92 ? 12.979 -3.504 -8.881 1.00 88.31 92 LEU A C 1
ATOM 735 O O . LEU A 1 92 ? 14.108 -3.449 -8.393 1.00 88.31 92 LEU A O 1
ATOM 739 N N . VAL A 1 93 ? 11.886 -3.654 -8.136 1.00 93.50 93 VAL A N 1
ATOM 740 C CA . VAL A 1 93 ? 11.945 -3.938 -6.697 1.00 93.50 93 VAL A CA 1
ATOM 741 C C . VAL A 1 93 ? 11.934 -5.451 -6.505 1.00 93.50 93 VAL A C 1
ATOM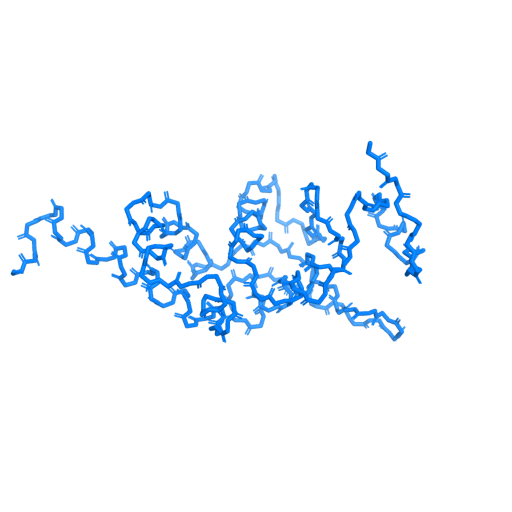 743 O O . VAL A 1 93 ? 10.940 -6.112 -6.801 1.00 93.50 93 VAL A O 1
ATOM 746 N N . LEU A 1 94 ? 13.045 -5.994 -6.012 1.00 93.81 94 LEU A N 1
ATOM 747 C CA . LEU A 1 94 ? 13.155 -7.383 -5.577 1.00 93.81 94 LEU A CA 1
ATOM 748 C C . LEU A 1 94 ? 12.697 -7.453 -4.124 1.00 93.81 94 LEU A C 1
ATOM 750 O O . LEU A 1 94 ? 13.501 -7.323 -3.198 1.00 93.81 94 LEU A O 1
ATOM 754 N N . ALA A 1 95 ? 11.387 -7.581 -3.948 1.00 95.62 95 ALA A N 1
ATOM 755 C CA . ALA A 1 95 ? 10.761 -7.520 -2.641 1.00 95.62 95 ALA A CA 1
ATOM 756 C C . ALA A 1 95 ? 10.948 -8.821 -1.864 1.00 95.62 95 ALA A C 1
ATOM 758 O O . ALA A 1 95 ? 10.860 -9.920 -2.427 1.00 95.62 95 ALA A O 1
ATOM 759 N N . THR A 1 96 ? 11.213 -8.676 -0.571 1.00 96.31 96 THR A N 1
ATOM 760 C CA . THR A 1 96 ? 11.324 -9.780 0.385 1.00 96.31 96 THR A CA 1
ATOM 761 C C . THR A 1 96 ? 10.002 -9.986 1.105 1.00 96.31 96 THR A C 1
ATOM 763 O O . THR A 1 96 ? 9.487 -11.098 1.058 1.00 96.31 96 THR A O 1
ATOM 766 N N . ASP A 1 97 ? 9.443 -8.916 1.675 1.00 97.00 97 ASP A N 1
ATOM 767 C CA . ASP A 1 97 ? 8.204 -8.922 2.460 1.00 97.00 97 ASP A CA 1
ATOM 768 C C . ASP A 1 97 ? 7.558 -7.518 2.505 1.00 97.00 97 ASP A C 1
ATOM 770 O O . ASP A 1 97 ? 8.095 -6.540 1.968 1.00 97.00 97 ASP A O 1
ATOM 774 N N . LEU A 1 98 ? 6.402 -7.404 3.154 1.00 97.94 98 LEU A N 1
ATOM 775 C CA . LEU A 1 98 ? 5.874 -6.139 3.655 1.00 97.94 98 LEU A CA 1
ATOM 776 C C . LEU A 1 98 ? 6.630 -5.718 4.922 1.00 97.94 98 LEU A C 1
ATOM 778 O O . LEU A 1 98 ? 7.011 -6.547 5.739 1.00 97.94 98 LEU A O 1
ATOM 782 N N . SER A 1 99 ? 6.790 -4.411 5.129 1.00 97.94 99 SER A N 1
ATOM 783 C CA . SER A 1 99 ? 7.214 -3.908 6.443 1.00 97.94 99 SER A CA 1
ATOM 784 C C . SER A 1 99 ? 6.081 -4.049 7.466 1.00 97.94 99 SER A C 1
ATOM 786 O O . SER A 1 99 ? 4.928 -4.318 7.108 1.00 97.94 99 SER A O 1
ATOM 788 N N . LEU A 1 100 ? 6.356 -3.789 8.749 1.00 97.81 100 LEU A N 1
ATOM 789 C CA . LEU A 1 100 ? 5.310 -3.740 9.778 1.00 97.81 100 LEU A CA 1
ATOM 790 C C . LEU A 1 100 ? 4.216 -2.715 9.429 1.00 97.81 100 LEU A C 1
ATOM 792 O O . LEU A 1 100 ? 3.017 -2.984 9.570 1.00 97.81 100 LEU A O 1
ATOM 796 N N . GLU A 1 101 ? 4.616 -1.547 8.930 1.00 97.94 101 GLU A N 1
ATOM 797 C CA . GLU A 1 101 ? 3.710 -0.515 8.433 1.00 97.94 101 GLU A CA 1
ATOM 798 C C . GLU A 1 101 ? 2.922 -1.011 7.215 1.00 97.94 101 GLU A C 1
ATOM 800 O O . GLU A 1 101 ? 1.718 -0.767 7.118 1.00 97.94 101 GLU A O 1
ATOM 805 N N . GLY A 1 102 ? 3.573 -1.761 6.321 1.00 98.00 102 GLY A N 1
ATOM 806 C CA . GLY A 1 102 ? 2.940 -2.439 5.193 1.00 98.00 102 GLY A CA 1
ATOM 807 C C . GLY A 1 102 ? 1.853 -3.421 5.629 1.00 98.00 102 GLY A C 1
ATOM 808 O O . GLY A 1 102 ? 0.720 -3.338 5.152 1.00 98.00 102 GLY A O 1
ATOM 809 N N . HIS A 1 103 ? 2.146 -4.304 6.585 1.00 98.06 103 HIS A N 1
ATOM 810 C CA . HIS A 1 103 ? 1.162 -5.231 7.148 1.00 98.06 103 HIS A CA 1
ATOM 811 C C . HIS A 1 103 ? -0.007 -4.502 7.809 1.00 98.06 103 HIS A C 1
ATOM 813 O O . HIS A 1 103 ? -1.165 -4.866 7.599 1.00 98.06 103 HIS A O 1
ATOM 819 N N . THR A 1 104 ? 0.279 -3.444 8.567 1.00 98.06 104 THR A N 1
ATOM 820 C CA . THR A 1 104 ? -0.750 -2.640 9.240 1.00 98.06 104 THR A CA 1
ATOM 821 C C . THR A 1 104 ? -1.670 -1.963 8.225 1.00 98.06 104 THR A C 1
ATOM 823 O O . THR A 1 104 ? -2.895 -1.976 8.376 1.00 98.06 104 THR A O 1
ATOM 826 N N . PHE A 1 105 ? -1.099 -1.416 7.150 1.00 97.94 105 PHE A N 1
ATOM 827 C CA . PHE A 1 105 ? -1.872 -0.824 6.068 1.00 97.94 105 PHE A CA 1
ATOM 828 C C . PHE A 1 105 ? -2.722 -1.865 5.330 1.00 97.94 105 PHE A C 1
ATOM 830 O O . PHE A 1 105 ? -3.915 -1.636 5.126 1.00 97.94 105 PHE A O 1
ATOM 837 N N . LEU A 1 106 ? -2.159 -3.027 4.981 1.00 97.94 106 LEU A N 1
ATOM 838 C CA . LEU A 1 106 ? -2.916 -4.097 4.329 1.00 97.94 106 LEU A CA 1
ATOM 839 C C . LEU A 1 106 ? -4.085 -4.570 5.205 1.00 97.94 106 LEU A C 1
ATOM 841 O O . LEU A 1 106 ? -5.209 -4.666 4.713 1.00 97.94 106 LEU A O 1
ATOM 845 N N . ALA A 1 107 ? -3.857 -4.774 6.504 1.00 97.56 107 ALA A N 1
ATOM 846 C CA . ALA A 1 107 ? -4.909 -5.151 7.445 1.00 97.56 107 ALA A CA 1
ATOM 847 C C . ALA A 1 107 ? -6.047 -4.113 7.489 1.00 97.56 107 ALA A C 1
ATOM 849 O O . ALA A 1 107 ? -7.226 -4.474 7.554 1.00 97.56 107 ALA A O 1
ATOM 850 N N . ALA A 1 108 ? -5.719 -2.818 7.397 1.00 97.50 108 ALA A N 1
ATOM 851 C CA . ALA A 1 108 ? -6.719 -1.760 7.287 1.00 97.50 108 ALA A CA 1
ATOM 852 C C . ALA A 1 108 ? -7.513 -1.845 5.971 1.00 97.50 108 ALA A C 1
ATOM 854 O O . ALA A 1 108 ? -8.737 -1.721 5.991 1.00 97.50 108 ALA A O 1
ATOM 855 N N . LEU A 1 109 ? -6.852 -2.104 4.837 1.00 96.12 109 LEU A N 1
ATOM 856 C CA . LEU A 1 109 ? -7.517 -2.260 3.535 1.00 96.12 109 LEU A CA 1
ATOM 857 C C . LEU A 1 109 ? -8.384 -3.527 3.435 1.00 96.12 109 LEU A C 1
ATOM 859 O O . LEU A 1 109 ? -9.339 -3.557 2.659 1.00 96.12 109 LEU A O 1
ATOM 863 N N . GLU A 1 110 ? -8.074 -4.575 4.198 1.00 95.56 110 GLU A N 1
ATOM 864 C CA . GLU A 1 110 ? -8.886 -5.795 4.268 1.00 95.56 110 GLU A CA 1
ATOM 865 C C . GLU A 1 110 ? -10.121 -5.646 5.163 1.00 95.56 110 GLU A C 1
ATOM 867 O O . GLU A 1 110 ? -11.089 -6.401 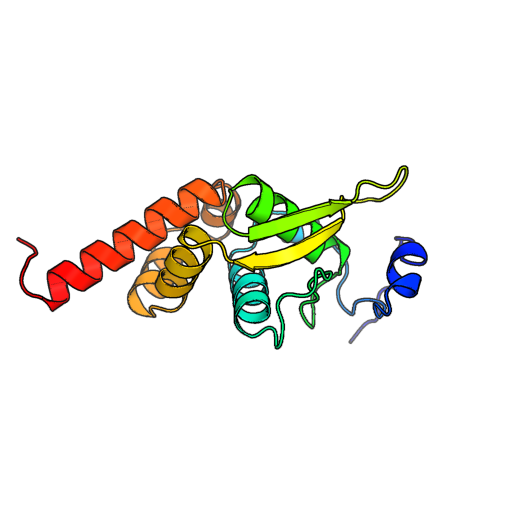5.025 1.00 95.56 110 GLU A O 1
ATOM 872 N N . ASN A 1 111 ? -10.152 -4.633 6.032 1.00 96.19 111 ASN A N 1
ATOM 873 C CA . ASN A 1 111 ? -11.348 -4.308 6.790 1.00 96.19 111 ASN A CA 1
ATOM 874 C C . ASN A 1 111 ? -12.428 -3.732 5.862 1.00 96.19 111 ASN A C 1
ATOM 876 O O . ASN A 1 111 ? -12.332 -2.602 5.380 1.00 96.19 111 ASN A O 1
ATOM 880 N N . LYS A 1 112 ? -13.518 -4.488 5.671 1.00 94.81 112 LYS A N 1
ATOM 881 C CA . LYS A 1 112 ? -14.632 -4.104 4.789 1.00 94.81 112 LYS A CA 1
ATOM 882 C C . LYS A 1 112 ? -15.201 -2.714 5.098 1.00 94.81 112 LYS A C 1
ATOM 884 O O . LYS A 1 112 ? -15.555 -2.003 4.161 1.00 94.81 112 LYS A O 1
ATOM 889 N N . GLN A 1 113 ? -15.300 -2.315 6.369 1.00 94.56 113 GLN A N 1
ATOM 890 C CA . GLN A 1 113 ? -15.850 -1.002 6.729 1.00 94.56 113 GLN A CA 1
ATOM 891 C C . GLN A 1 113 ? -14.898 0.135 6.354 1.00 94.56 113 GLN A C 1
ATOM 893 O O . GLN A 1 113 ? -15.342 1.149 5.823 1.00 94.56 113 GLN A O 1
ATOM 898 N N . VAL A 1 114 ? -13.595 -0.052 6.578 1.00 95.69 114 VAL A N 1
ATOM 899 C CA . VAL A 1 114 ? -12.563 0.918 6.180 1.00 95.69 114 VAL A CA 1
ATOM 900 C C . VAL A 1 114 ? -12.508 1.037 4.661 1.00 95.69 114 VAL A C 1
ATOM 902 O O . VAL A 1 114 ? -12.586 2.144 4.136 1.00 95.69 114 VAL A O 1
ATOM 905 N N . TRP A 1 115 ? -12.455 -0.096 3.955 1.00 94.50 115 TRP A N 1
ATOM 906 C CA . TRP A 1 115 ? -12.437 -0.136 2.494 1.00 94.50 115 TRP A CA 1
ATOM 907 C C . TRP A 1 115 ? -13.646 0.572 1.880 1.00 94.50 115 TRP A C 1
ATOM 909 O O . TRP A 1 115 ? -13.496 1.413 0.998 1.00 94.50 115 TRP A O 1
ATOM 919 N N . THR A 1 116 ? -14.845 0.264 2.382 1.00 94.00 116 THR A N 1
ATOM 920 C CA . THR A 1 116 ? -16.091 0.882 1.909 1.00 94.00 116 THR A CA 1
ATOM 921 C C . THR A 1 116 ? -16.062 2.388 2.149 1.00 94.00 116 THR A C 1
ATOM 923 O O . THR A 1 116 ? -16.261 3.156 1.214 1.00 94.00 116 THR A O 1
ATOM 926 N N . LYS A 1 117 ? -15.686 2.820 3.359 1.00 94.12 117 LYS A N 1
ATOM 927 C CA . LYS A 1 117 ? -15.617 4.242 3.704 1.00 94.12 117 LYS A CA 1
ATOM 928 C C . LYS A 1 117 ? -14.614 5.012 2.841 1.00 94.12 117 LYS A C 1
ATOM 930 O O . LYS A 1 117 ? -14.923 6.118 2.415 1.00 94.12 117 LYS A O 1
ATOM 935 N N . LEU A 1 118 ? -13.443 4.440 2.550 1.00 92.69 118 LEU A N 1
ATOM 936 C CA . LEU A 1 118 ? -12.467 5.054 1.638 1.00 92.69 118 LEU A CA 1
ATOM 937 C C . LEU A 1 118 ? -13.040 5.225 0.227 1.00 92.69 118 LEU A C 1
ATOM 939 O O . LEU A 1 118 ? -12.874 6.280 -0.376 1.00 92.69 118 LEU A O 1
ATOM 943 N N . LYS A 1 119 ? -13.717 4.194 -0.290 1.00 89.75 119 LYS A N 1
ATOM 944 C CA . LYS A 1 119 ? -14.293 4.185 -1.642 1.00 89.75 119 LYS A CA 1
ATOM 945 C C . LYS A 1 119 ? -15.522 5.084 -1.793 1.00 89.75 119 LYS A C 1
ATOM 947 O O . LYS A 1 119 ? -15.792 5.514 -2.908 1.00 89.75 119 LYS A O 1
ATOM 952 N N . GLU A 1 120 ? -16.260 5.330 -0.715 1.00 92.81 120 GLU A N 1
ATOM 953 C CA . GLU A 1 120 ? -17.424 6.225 -0.699 1.00 92.81 120 GLU A CA 1
ATOM 954 C C . GLU A 1 120 ? -17.031 7.688 -0.474 1.00 92.81 120 GLU A C 1
ATOM 956 O O . GLU A 1 120 ? -17.638 8.580 -1.059 1.00 92.81 120 GLU A O 1
ATOM 961 N N . ALA A 1 121 ? -16.023 7.941 0.367 1.00 91.81 121 ALA A N 1
ATOM 962 C CA . ALA A 1 121 ? -15.615 9.297 0.726 1.00 91.81 121 ALA A CA 1
ATOM 963 C C . ALA A 1 121 ? -14.705 9.962 -0.313 1.00 91.81 121 ALA A C 1
ATOM 965 O O . ALA A 1 121 ? -14.647 11.187 -0.354 1.00 91.81 121 ALA A O 1
ATOM 966 N N . LEU A 1 122 ? -13.975 9.177 -1.112 1.00 90.19 122 LEU A N 1
ATOM 967 C CA . LEU A 1 122 ? -13.008 9.680 -2.084 1.00 90.19 122 LEU A CA 1
ATOM 968 C C . LEU A 1 122 ? -13.272 9.078 -3.464 1.00 90.19 122 LEU A C 1
ATOM 970 O O . LEU A 1 122 ? -13.391 7.859 -3.628 1.00 90.19 122 LEU A O 1
ATOM 974 N N . SER A 1 123 ? -13.308 9.938 -4.477 1.00 86.31 123 SER A N 1
ATOM 975 C CA . SER A 1 123 ? -13.376 9.513 -5.871 1.00 86.31 123 SER A CA 1
ATOM 976 C C . SER A 1 123 ? -12.111 8.743 -6.285 1.00 86.31 123 SER A C 1
ATOM 978 O O . SER A 1 123 ? -11.050 8.873 -5.662 1.00 86.31 123 SER A O 1
ATOM 980 N N .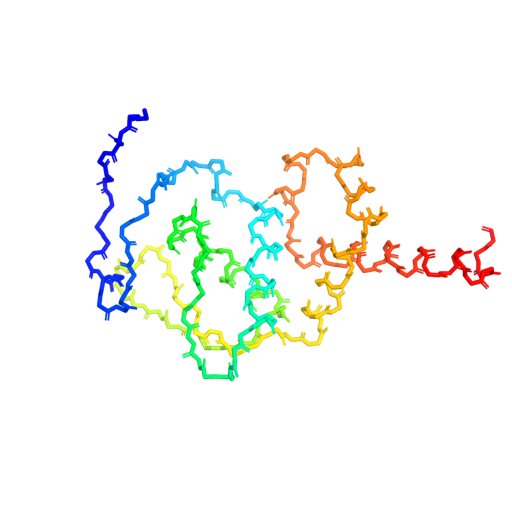 PRO A 1 124 ? -12.172 7.939 -7.365 1.00 81.00 124 PRO A N 1
ATOM 981 C CA . PRO A 1 124 ? -10.992 7.262 -7.895 1.00 81.00 124 PRO A CA 1
ATOM 982 C C . PRO A 1 124 ? -9.824 8.208 -8.203 1.00 81.00 124 PRO A C 1
ATOM 984 O O . PRO A 1 124 ? -8.682 7.846 -7.938 1.00 81.00 124 PRO A O 1
ATOM 987 N N . ASP A 1 125 ? -10.091 9.412 -8.720 1.00 83.25 125 ASP A N 1
ATOM 988 C CA . ASP A 1 125 ? -9.041 10.391 -9.028 1.00 83.25 125 ASP A CA 1
ATOM 989 C C . ASP A 1 125 ? -8.425 11.003 -7.761 1.00 83.25 125 ASP A C 1
ATOM 991 O O . ASP A 1 125 ? -7.206 11.169 -7.700 1.00 83.25 125 ASP A O 1
ATOM 995 N N . GLU A 1 126 ? -9.225 11.280 -6.727 1.00 87.81 126 GLU A N 1
ATOM 996 C CA . GLU A 1 126 ? -8.717 11.762 -5.435 1.00 87.81 126 GLU A CA 1
ATOM 997 C C . GLU A 1 126 ? -7.824 10.716 -4.767 1.00 87.81 126 GLU A C 1
ATOM 999 O O . GLU A 1 126 ? -6.685 11.023 -4.411 1.00 87.81 126 GLU A O 1
ATOM 1004 N N . LEU A 1 127 ? -8.283 9.461 -4.686 1.00 85.44 127 LEU A N 1
ATOM 1005 C CA . LEU A 1 127 ? -7.471 8.340 -4.199 1.00 85.44 127 LEU A CA 1
ATOM 1006 C C . LEU A 1 127 ? -6.166 8.206 -4.988 1.00 85.44 127 LEU A C 1
ATOM 1008 O O . LEU A 1 127 ? -5.111 7.973 -4.401 1.00 85.44 127 LEU A O 1
ATOM 1012 N N . ALA A 1 128 ? -6.233 8.385 -6.308 1.00 83.12 128 ALA A N 1
ATOM 1013 C CA . ALA A 1 128 ? -5.082 8.234 -7.179 1.00 83.12 128 ALA A CA 1
ATOM 1014 C C . ALA A 1 128 ? -4.080 9.401 -7.104 1.00 83.12 128 ALA A C 1
ATOM 1016 O O . ALA A 1 128 ? -2.924 9.256 -7.513 1.00 83.12 128 ALA A O 1
ATOM 1017 N N . SER A 1 129 ? -4.522 10.558 -6.605 1.00 86.25 129 SER A N 1
ATOM 1018 C CA . SER A 1 129 ? -3.694 11.752 -6.411 1.00 86.25 129 SER A CA 1
ATOM 1019 C C . SER A 1 129 ? -2.936 11.759 -5.081 1.00 86.25 129 SER A C 1
ATOM 1021 O O . SER A 1 129 ? -1.917 12.441 -4.953 1.00 86.25 129 SER A O 1
ATOM 1023 N N . LEU A 1 130 ? -3.405 10.992 -4.092 1.00 88.00 130 LEU A N 1
ATOM 1024 C CA . LEU A 1 130 ? -2.786 10.936 -2.776 1.00 88.00 130 LEU A CA 1
ATOM 1025 C C . LEU A 1 130 ? -1.478 10.128 -2.815 1.00 88.00 130 LEU A C 1
ATOM 1027 O O . LEU A 1 130 ? -1.433 9.037 -3.391 1.00 88.00 130 LEU A O 1
ATOM 1031 N N . PRO A 1 131 ? -0.404 10.597 -2.151 1.00 90.38 131 PRO A N 1
ATOM 1032 C CA . PRO A 1 131 ? 0.770 9.766 -1.923 1.00 90.38 131 PRO A CA 1
ATOM 1033 C C . PRO A 1 131 ? 0.387 8.506 -1.139 1.00 90.38 131 PRO A C 1
ATOM 1035 O O . PRO A 1 131 ? -0.302 8.603 -0.124 1.00 90.38 131 PRO A O 1
ATOM 1038 N N . VAL A 1 132 ? 0.897 7.337 -1.542 1.00 91.62 132 VAL A N 1
ATOM 1039 C CA . VAL A 1 132 ? 0.552 6.050 -0.901 1.00 91.62 132 VAL A CA 1
ATOM 1040 C C . VAL A 1 132 ? 0.789 6.047 0.611 1.00 91.62 132 VAL A C 1
ATOM 1042 O O . VAL A 1 132 ? -0.004 5.490 1.358 1.00 91.62 132 VAL A O 1
ATOM 1045 N N . LYS A 1 133 ? 1.827 6.753 1.077 1.00 93.88 133 LYS A N 1
ATOM 1046 C CA . LYS A 1 133 ? 2.117 6.924 2.505 1.00 93.88 133 LYS A CA 1
ATOM 1047 C C . LYS A 1 133 ? 1.013 7.689 3.247 1.00 93.88 133 LYS A C 1
ATOM 1049 O O . LYS A 1 133 ? 0.653 7.346 4.365 1.00 93.88 133 LYS A O 1
ATOM 1054 N N . LYS A 1 134 ? 0.445 8.723 2.624 1.00 94.50 134 LYS A N 1
ATOM 1055 C CA . LYS A 1 134 ? -0.670 9.481 3.209 1.00 94.50 134 LYS A CA 1
ATOM 1056 C C . LYS A 1 134 ? -1.949 8.657 3.197 1.00 94.50 134 LYS A C 1
ATOM 1058 O O . LYS A 1 134 ? -2.680 8.642 4.181 1.00 94.50 134 LYS A O 1
ATOM 1063 N N . LEU A 1 135 ? -2.177 7.914 2.118 1.00 93.94 135 LEU A N 1
ATOM 1064 C CA . LEU A 1 135 ? -3.286 6.972 2.037 1.00 93.94 135 LEU A CA 1
ATOM 1065 C C . LEU A 1 135 ? -3.190 5.887 3.123 1.00 93.94 135 LEU A C 1
ATOM 1067 O O . LEU A 1 135 ? -4.205 5.566 3.740 1.00 93.94 135 LEU A O 1
ATOM 1071 N N . SER A 1 136 ? -1.988 5.366 3.405 1.00 95.50 136 SER A N 1
ATOM 1072 C CA . SER A 1 136 ? -1.794 4.385 4.475 1.00 95.50 136 SER A CA 1
ATOM 1073 C C . SER A 1 136 ? -2.071 4.960 5.857 1.00 95.50 136 SER A C 1
ATOM 1075 O O . SER A 1 136 ? -2.760 4.317 6.643 1.00 95.50 136 SER A O 1
ATOM 1077 N N . GLU A 1 137 ? -1.610 6.182 6.138 1.00 96.38 137 GLU A N 1
ATOM 1078 C CA . GLU A 1 137 ? -1.903 6.876 7.400 1.00 96.38 137 GLU A CA 1
ATOM 1079 C C . GLU A 1 137 ? -3.423 7.006 7.621 1.00 96.38 137 GLU A C 1
ATOM 1081 O O . GLU A 1 137 ? -3.934 6.590 8.661 1.00 96.38 137 GLU A O 1
ATOM 1086 N N . VAL A 1 138 ? -4.161 7.480 6.609 1.00 96.00 138 VAL A N 1
ATOM 1087 C CA . VAL A 1 138 ? -5.625 7.644 6.680 1.00 96.00 138 VAL A CA 1
ATOM 1088 C C . VAL A 1 138 ? -6.343 6.303 6.853 1.00 96.00 138 VAL A C 1
ATOM 1090 O O . VAL A 1 138 ? -7.250 6.184 7.677 1.00 96.00 138 VAL A O 1
ATOM 1093 N N . ALA A 1 139 ? -5.959 5.274 6.095 1.00 96.31 139 ALA A N 1
ATOM 1094 C CA . ALA A 1 139 ? -6.593 3.960 6.186 1.00 96.31 139 ALA A CA 1
ATOM 1095 C C . ALA A 1 139 ? -6.406 3.328 7.575 1.00 96.31 139 ALA A C 1
ATOM 1097 O O . ALA A 1 139 ? -7.361 2.800 8.152 1.00 96.31 139 ALA A O 1
ATOM 1098 N N . VAL A 1 140 ? -5.195 3.416 8.131 1.00 97.69 140 VAL A N 1
ATOM 1099 C CA . VAL A 1 140 ? -4.886 2.905 9.472 1.00 97.69 140 VAL A CA 1
ATOM 1100 C C . VAL A 1 140 ? -5.640 3.691 10.541 1.00 97.69 140 VAL A C 1
ATOM 1102 O O . VAL A 1 140 ? -6.221 3.089 11.444 1.00 97.69 140 VAL A O 1
ATOM 1105 N N . GLU A 1 141 ? -5.729 5.015 10.417 1.00 97.06 141 GLU A N 1
ATOM 1106 C CA . GLU A 1 141 ? -6.517 5.830 11.341 1.00 97.06 141 GLU A CA 1
ATOM 1107 C C . GLU A 1 141 ? -8.005 5.446 11.318 1.00 97.06 141 GLU A C 1
ATOM 1109 O O . GLU A 1 141 ? -8.623 5.267 12.372 1.00 97.06 141 GLU A O 1
ATOM 1114 N N . LEU A 1 142 ? -8.582 5.226 10.133 1.00 96.69 142 LEU A N 1
ATOM 1115 C CA . LEU A 1 142 ? -9.954 4.734 10.002 1.00 96.69 142 LEU A CA 1
ATOM 1116 C C . LEU A 1 142 ? -10.147 3.364 10.666 1.00 96.69 142 LEU A C 1
ATOM 1118 O O . LEU A 1 142 ? -11.183 3.140 11.304 1.00 96.69 142 LEU A O 1
ATOM 1122 N N . ALA A 1 143 ? -9.167 2.464 10.554 1.00 97.12 143 ALA A N 1
ATOM 1123 C CA . ALA A 1 143 ? -9.193 1.162 11.218 1.00 97.12 143 ALA A CA 1
ATOM 1124 C C . ALA A 1 143 ? -9.147 1.298 12.749 1.00 97.12 143 ALA A C 1
ATOM 1126 O O . ALA A 1 143 ? -9.918 0.636 13.448 1.00 97.12 143 ALA A O 1
ATOM 1127 N N . VAL A 1 144 ? -8.321 2.204 13.279 1.00 96.56 144 VAL A N 1
ATOM 1128 C CA . VAL A 1 144 ? -8.261 2.508 14.718 1.00 96.56 144 VAL A CA 1
ATOM 1129 C C . VAL A 1 144 ? -9.582 3.097 15.207 1.00 96.56 144 VAL A C 1
ATOM 1131 O O . VAL A 1 144 ? -10.116 2.650 16.221 1.00 96.56 144 VAL A O 1
ATOM 1134 N N . GLN A 1 145 ? -10.159 4.060 14.486 1.00 95.69 145 GLN A N 1
ATOM 1135 C CA . GLN A 1 145 ? -11.463 4.630 14.836 1.00 95.69 145 GLN A CA 1
ATOM 1136 C C . GLN A 1 145 ? -12.571 3.570 14.827 1.00 95.69 145 GLN A C 1
ATOM 1138 O O . GLN A 1 145 ? -13.446 3.566 15.693 1.00 95.69 145 GLN A O 1
ATOM 1143 N N . TRP A 1 146 ? -12.541 2.660 13.852 1.00 94.75 146 TRP A N 1
ATOM 1144 C CA . TRP A 1 146 ? -13.454 1.524 13.804 1.00 94.75 146 TRP A CA 1
ATOM 1145 C C . TRP A 1 146 ? -13.294 0.606 15.021 1.00 94.75 146 TRP A C 1
ATOM 1147 O O . TRP A 1 146 ? -14.294 0.249 15.647 1.00 94.75 146 TRP A O 1
ATOM 1157 N N . ALA A 1 147 ? -12.055 0.274 15.392 1.00 95.19 147 ALA A N 1
ATOM 1158 C CA . ALA A 1 147 ? -11.768 -0.551 16.559 1.00 95.19 147 ALA A CA 1
ATOM 1159 C C . ALA A 1 147 ? -12.246 0.123 17.854 1.00 95.19 147 ALA A C 1
ATOM 1161 O O . ALA A 1 147 ? -12.941 -0.514 18.640 1.00 95.19 147 ALA A O 1
ATOM 1162 N N . LYS A 1 148 ? -11.975 1.424 18.038 1.00 96.31 148 LYS A N 1
ATOM 1163 C CA . LYS A 1 148 ? -12.459 2.200 19.193 1.00 96.31 148 LYS A CA 1
ATOM 1164 C C . LYS A 1 148 ? -13.979 2.151 19.321 1.00 96.31 148 LYS A C 1
ATOM 1166 O O . LYS A 1 148 ? -14.477 1.812 20.389 1.00 96.31 148 LYS A O 1
ATOM 1171 N N . ARG A 1 149 ? -14.716 2.401 18.229 1.00 94.75 149 ARG A N 1
ATOM 1172 C CA . ARG A 1 149 ? -16.188 2.297 18.221 1.00 94.75 149 ARG A CA 1
ATOM 1173 C C . ARG A 1 149 ? -16.665 0.900 18.607 1.00 94.75 149 ARG A C 1
ATOM 1175 O O . ARG A 1 149 ? -17.579 0.764 19.409 1.00 94.75 149 ARG A O 1
ATOM 1182 N N . LYS A 1 150 ? -16.028 -0.144 18.071 1.00 93.38 150 LYS A N 1
ATOM 1183 C CA . LYS A 1 150 ? -16.384 -1.538 18.373 1.00 93.38 150 LYS A CA 1
ATOM 1184 C C . LYS A 1 150 ? -16.105 -1.923 19.831 1.00 93.38 150 LYS A C 1
ATOM 1186 O O . LYS A 1 150 ? -16.802 -2.774 20.371 1.00 93.38 150 LYS A O 1
ATOM 1191 N N . LEU A 1 151 ? -15.100 -1.306 20.448 1.00 95.69 151 LEU A N 1
ATOM 1192 C CA . LEU A 1 151 ? -14.715 -1.524 21.842 1.00 95.69 151 LEU A CA 1
ATOM 1193 C C . LEU A 1 151 ? -15.453 -0.606 22.834 1.00 95.69 151 LEU A C 1
ATOM 1195 O O . LEU A 1 151 ? -15.201 -0.709 24.029 1.00 95.69 151 LEU A O 1
ATOM 1199 N N . GLY A 1 152 ? -16.334 0.290 22.371 1.00 94.12 152 GLY A N 1
ATOM 1200 C CA . GLY A 1 152 ? -17.008 1.266 23.238 1.00 94.12 152 GLY A CA 1
ATOM 1201 C C . GLY A 1 152 ? -16.078 2.355 23.787 1.00 94.12 152 GLY A C 1
ATOM 1202 O O . GLY A 1 152 ? -16.357 2.929 24.830 1.00 94.12 152 GLY A O 1
ATOM 1203 N N . LEU A 1 153 ? -14.961 2.617 23.101 1.00 91.94 153 LEU A N 1
ATOM 1204 C CA . LEU A 1 153 ? -13.940 3.612 23.465 1.00 91.94 153 LEU A CA 1
ATOM 1205 C C . LEU A 1 153 ? -14.021 4.885 22.605 1.00 91.94 153 LEU A C 1
ATOM 1207 O O . LEU A 1 153 ? -13.052 5.640 22.523 1.00 91.94 153 LEU A O 1
ATOM 1211 N N . ALA A 1 154 ? -15.111 5.056 21.863 1.00 74.69 154 ALA A N 1
ATOM 1212 C CA . ALA A 1 154 ? -15.365 6.247 21.068 1.00 74.69 154 ALA A CA 1
ATOM 1213 C C . ALA A 1 154 ? -16.506 7.026 21.723 1.00 74.69 154 ALA A C 1
ATOM 1215 O O . ALA A 1 154 ? -17.554 6.429 21.972 1.00 74.69 154 ALA A O 1
ATOM 1216 N N . ASP A 1 155 ? -16.263 8.311 21.986 1.00 62.12 155 ASP A N 1
ATOM 1217 C CA . ASP A 1 155 ? -17.292 9.277 22.385 1.00 62.12 155 ASP A CA 1
ATOM 1218 C C . ASP A 1 155 ? -18.300 9.518 21.247 1.00 62.12 155 ASP A C 1
ATOM 1220 O O . ASP A 1 155 ? -17.880 9.499 20.059 1.00 62.12 155 ASP A O 1
#

Foldseek 3Di:
DDQDDEPDDCVVVVVQVDDDARDYDDPLLLQDQPVLLLQQQVCQAVPPAQFFAFTDDHRDDSLSNQSSVVLCVVLQQFDADWADDPPDPHITGRTRHTDPLNVLLSVLCPPPVLVVCCPVVDPRVRVRPDRVNVVSVSSSVVVVVVVCVVVVNDD

Sequence (155 aa):
MQQYESIYDYSHWKAHGLPIPTRHIRNIDVKHDINLVRQIMIQLRDKPDLKPAPVLVDGYEPLLVARHMERLHAAGLVEGNVSRTLGSAAPLVLATDLSLEGHTFLAALENKQVWTKLKEALSPDELASLPVKKLSEVAVELAVQWAKRKLGLAD

Secondary structure (DSSP, 8-state):
--PPPPSS--HHHHTTTPPPPSSPPPHHHHS--HHHHHHHHHHHHT-SS---B----TTS-HHHHHHHHHHHHHTTSEEEEEE--TT-SS-EEEEEEE-HHHHHHHHHHHSHHHHHHHHHHS-HHHHHHS-HHHHHHHHHHHHHHHHHHHTT---